Protein AF-A0AAP0HVA3-F1 (afdb_monomer_lite)

Radius of gyration: 12.69 Å; chains: 1; bounding box: 33×27×32 Å

Structure (mmCIF, N/CA/C/O backbone):
data_AF-A0AAP0HVA3-F1
#
_entry.id   AF-A0AAP0HVA3-F1
#
loop_
_atom_site.group_PDB
_atom_site.id
_atom_site.type_symbol
_atom_site.label_atom_id
_atom_site.label_alt_id
_atom_site.label_comp_id
_atom_site.label_asym_id
_atom_site.label_entity_id
_atom_site.label_seq_id
_atom_site.pdbx_PDB_ins_code
_atom_site.Cartn_x
_atom_site.Cartn_y
_atom_site.Cartn_z
_atom_site.occupancy
_atom_site.B_iso_or_equiv
_atom_site.auth_seq_id
_atom_site.auth_comp_id
_atom_site.auth_asym_id
_atom_site.auth_atom_id
_atom_site.pdbx_PDB_model_num
ATOM 1 N N . MET A 1 1 ? 20.624 -17.838 -6.120 1.00 39.31 1 MET A N 1
ATOM 2 C CA . MET A 1 1 ? 19.409 -17.486 -5.355 1.00 39.31 1 MET A CA 1
ATOM 3 C C . MET A 1 1 ? 19.206 -15.983 -5.512 1.00 39.31 1 MET A C 1
ATOM 5 O O . MET A 1 1 ? 20.040 -15.231 -5.029 1.00 39.31 1 MET A O 1
ATOM 9 N N . LYS A 1 2 ? 18.254 -15.527 -6.343 1.00 44.16 2 LYS A N 1
ATOM 10 C CA . LYS A 1 2 ? 18.079 -14.082 -6.583 1.00 44.16 2 LYS A CA 1
ATOM 11 C C . LYS A 1 2 ? 17.504 -13.469 -5.302 1.00 44.16 2 LYS A C 1
ATOM 13 O O . LYS A 1 2 ? 16.437 -13.930 -4.903 1.00 44.16 2 LYS A O 1
ATOM 18 N N . PRO A 1 3 ? 18.187 -12.509 -4.653 1.00 55.03 3 PRO A N 1
ATOM 19 C CA . PRO A 1 3 ? 17.673 -11.908 -3.435 1.00 55.03 3 PRO A CA 1
ATOM 20 C C . PRO A 1 3 ? 16.330 -11.260 -3.754 1.00 55.03 3 PRO A C 1
ATOM 22 O O . PRO A 1 3 ? 16.178 -10.575 -4.774 1.00 55.03 3 PRO A O 1
ATOM 25 N N . GLU A 1 4 ? 15.346 -11.536 -2.907 1.00 52.09 4 GLU A N 1
ATOM 26 C CA . GLU A 1 4 ? 14.076 -10.830 -2.908 1.00 52.09 4 GLU A CA 1
ATOM 27 C C . GLU A 1 4 ? 14.365 -9.327 -2.933 1.00 52.09 4 GLU A C 1
ATOM 29 O O . GLU A 1 4 ? 15.303 -8.832 -2.305 1.00 52.09 4 GLU A O 1
ATOM 34 N N . CYS A 1 5 ? 13.637 -8.597 -3.770 1.00 63.16 5 CYS A N 1
ATOM 35 C CA . CYS A 1 5 ? 13.965 -7.212 -4.054 1.00 63.16 5 CYS A CA 1
ATOM 36 C C . CYS A 1 5 ? 13.689 -6.377 -2.790 1.00 63.16 5 CYS A C 1
ATOM 38 O O . CYS A 1 5 ? 12.533 -6.083 -2.495 1.00 63.16 5 CYS A O 1
ATOM 40 N N . ASN A 1 6 ? 14.744 -6.019 -2.041 1.00 69.06 6 ASN A N 1
ATOM 41 C CA . ASN A 1 6 ? 14.656 -5.319 -0.747 1.00 69.06 6 ASN A CA 1
ATOM 42 C C . ASN A 1 6 ? 13.705 -4.111 -0.782 1.00 69.06 6 ASN A C 1
ATOM 44 O O . ASN A 1 6 ? 12.974 -3.869 0.171 1.00 69.06 6 ASN A O 1
ATOM 48 N N . SER A 1 7 ? 13.647 -3.404 -1.913 1.00 72.00 7 SER A N 1
ATOM 49 C CA . SER A 1 7 ? 12.764 -2.254 -2.123 1.00 72.00 7 SER A CA 1
ATOM 50 C C . SER A 1 7 ? 11.274 -2.567 -1.946 1.00 72.00 7 SER A C 1
ATOM 52 O O . SER A 1 7 ? 10.547 -1.728 -1.424 1.00 72.00 7 SER A O 1
ATOM 54 N N . PHE A 1 8 ? 10.813 -3.753 -2.359 1.00 78.06 8 PHE A N 1
ATOM 55 C CA . PHE A 1 8 ? 9.413 -4.158 -2.190 1.00 78.06 8 PHE A CA 1
ATOM 56 C C . PHE A 1 8 ? 9.117 -4.476 -0.728 1.00 78.06 8 PHE A C 1
ATOM 58 O O . PHE A 1 8 ? 8.124 -3.996 -0.191 1.00 78.06 8 PHE A O 1
ATOM 65 N N . LYS A 1 9 ? 10.010 -5.227 -0.070 1.00 79.88 9 LYS A N 1
ATOM 66 C CA . LYS A 1 9 ? 9.858 -5.598 1.340 1.00 79.88 9 LYS A CA 1
ATOM 67 C C . LYS A 1 9 ? 9.799 -4.363 2.236 1.00 79.88 9 LYS A C 1
ATOM 69 O O . LYS A 1 9 ? 8.880 -4.250 3.034 1.00 79.88 9 LYS A O 1
ATOM 74 N N . THR A 1 10 ? 10.717 -3.410 2.055 1.00 85.50 10 THR A N 1
ATOM 75 C CA . THR A 1 10 ? 10.720 -2.159 2.830 1.00 85.50 10 THR A CA 1
ATOM 76 C C . THR A 1 10 ? 9.420 -1.380 2.649 1.00 85.50 10 THR A C 1
ATOM 78 O O . THR A 1 10 ? 8.809 -0.992 3.639 1.00 85.50 10 THR A O 1
ATOM 81 N N . ARG A 1 11 ? 8.953 -1.206 1.405 1.00 84.88 11 ARG A N 1
ATOM 82 C CA . ARG A 1 11 ? 7.697 -0.492 1.127 1.00 84.88 11 ARG A CA 1
ATOM 83 C C . ARG A 1 11 ? 6.489 -1.192 1.740 1.00 84.88 11 ARG A C 1
ATOM 85 O O . ARG A 1 11 ? 5.669 -0.534 2.365 1.00 84.88 11 ARG A O 1
ATOM 92 N N . ALA A 1 12 ? 6.414 -2.514 1.616 1.00 85.62 12 ALA A N 1
ATOM 93 C CA . ALA A 1 12 ? 5.352 -3.313 2.215 1.00 85.62 12 ALA A CA 1
ATOM 94 C C . ALA A 1 12 ? 5.326 -3.176 3.749 1.00 85.62 12 ALA A C 1
ATOM 96 O O . ALA A 1 12 ? 4.265 -2.966 4.329 1.00 85.62 12 ALA A O 1
ATOM 97 N N . THR A 1 13 ? 6.491 -3.210 4.408 1.00 87.31 13 THR A N 1
ATOM 98 C CA . THR A 1 13 ? 6.596 -2.975 5.858 1.00 87.31 13 THR A CA 1
ATOM 99 C C . THR A 1 13 ? 6.159 -1.562 6.251 1.00 87.31 13 THR A C 1
ATOM 101 O O . THR A 1 13 ? 5.490 -1.408 7.266 1.00 87.31 13 THR A O 1
ATOM 104 N N . GLN A 1 14 ? 6.494 -0.538 5.459 1.00 88.56 14 GLN A N 1
ATOM 105 C CA . GLN A 1 14 ? 6.062 0.839 5.731 1.00 88.56 14 GLN A CA 1
ATOM 106 C C . GLN A 1 14 ? 4.543 1.004 5.619 1.00 88.56 14 GLN A C 1
ATOM 108 O O . GLN A 1 14 ? 3.940 1.598 6.506 1.00 88.56 14 GLN A O 1
ATOM 113 N N . VAL A 1 15 ? 3.929 0.453 4.565 1.00 88.38 15 VAL A N 1
ATOM 114 C CA . VAL A 1 15 ? 2.465 0.454 4.402 1.00 88.38 15 VAL A CA 1
ATOM 115 C C . VAL A 1 15 ? 1.807 -0.237 5.590 1.00 88.38 15 VAL A C 1
ATOM 117 O O . VAL A 1 15 ? 0.902 0.324 6.198 1.00 88.38 15 VAL A O 1
ATOM 120 N N . LYS A 1 16 ? 2.300 -1.427 5.953 1.00 89.19 16 LYS A N 1
ATOM 121 C CA . LYS A 1 16 ? 1.811 -2.183 7.105 1.00 89.19 16 LYS A CA 1
ATOM 122 C C . LYS A 1 16 ? 1.848 -1.342 8.387 1.00 89.19 16 LYS A C 1
ATOM 124 O O . LYS A 1 16 ? 0.812 -1.167 9.015 1.00 89.19 16 LYS A O 1
ATOM 129 N N . ALA A 1 17 ? 3.004 -0.766 8.717 1.00 89.19 17 ALA A N 1
ATOM 130 C CA . ALA A 1 17 ? 3.158 0.041 9.924 1.00 89.19 17 ALA A CA 1
ATOM 131 C C . ALA A 1 17 ? 2.244 1.281 9.927 1.00 89.19 17 ALA A C 1
ATOM 133 O O . ALA A 1 17 ? 1.703 1.640 10.969 1.00 89.19 17 ALA A O 1
ATOM 134 N N . GLY A 1 18 ? 2.050 1.924 8.771 1.00 88.38 18 GLY A N 1
ATOM 135 C CA . GLY A 1 18 ? 1.146 3.067 8.641 1.00 88.38 18 GLY A CA 1
ATOM 136 C C . GLY A 1 18 ? -0.324 2.694 8.850 1.00 88.38 18 GLY A C 1
ATOM 137 O O . GLY A 1 18 ? -1.045 3.415 9.538 1.00 88.38 18 GLY A O 1
ATOM 138 N N . LEU A 1 19 ? -0.760 1.555 8.306 1.00 87.19 19 LEU A N 1
ATOM 139 C CA . LEU A 1 19 ? -2.121 1.046 8.496 1.00 87.19 19 LEU A CA 1
ATOM 140 C C . LEU A 1 19 ? -2.376 0.644 9.952 1.00 87.19 19 LEU A C 1
ATOM 142 O O . LEU A 1 19 ? -3.371 1.073 10.529 1.00 87.19 19 LEU A O 1
ATOM 146 N N . GLU A 1 20 ? -1.453 -0.106 10.561 1.00 87.31 20 GLU A N 1
ATOM 147 C CA . GLU A 1 20 ? -1.539 -0.516 11.971 1.00 87.31 20 GLU A CA 1
ATOM 148 C C . GLU A 1 20 ? -1.563 0.697 12.920 1.00 87.31 20 GLU A C 1
ATOM 150 O O . GLU A 1 20 ? -2.257 0.677 13.936 1.00 87.31 20 GLU A O 1
ATOM 155 N N . ALA A 1 21 ? -0.841 1.774 12.587 1.00 86.69 21 ALA A N 1
ATOM 156 C CA . ALA A 1 21 ? -0.848 3.013 13.365 1.00 86.69 21 ALA A CA 1
ATOM 157 C C . ALA A 1 21 ? -2.132 3.841 13.175 1.00 86.69 21 ALA A C 1
ATOM 159 O O . ALA A 1 21 ? -2.591 4.486 14.117 1.00 86.69 21 ALA A O 1
ATOM 160 N N . GLY A 1 22 ? -2.695 3.853 11.964 1.00 82.62 22 GLY A N 1
ATOM 161 C CA . GLY A 1 22 ? -3.879 4.645 11.629 1.00 82.62 22 GLY A CA 1
ATOM 162 C C . GLY A 1 22 ? -5.209 4.000 12.018 1.00 82.62 22 GLY A C 1
ATOM 163 O O . GLY A 1 22 ? -6.190 4.713 12.223 1.00 82.62 22 GLY A O 1
ATOM 164 N N . PHE A 1 23 ? -5.251 2.672 12.144 1.00 79.94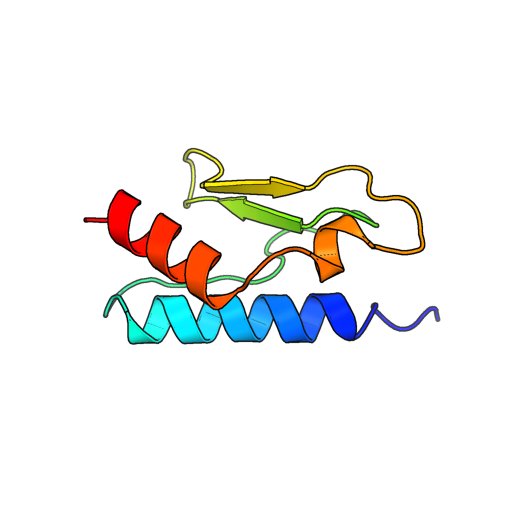 23 PHE A N 1
ATOM 165 C CA . PHE A 1 23 ? -6.453 1.932 12.512 1.00 79.94 23 PHE A CA 1
ATOM 166 C C . PHE A 1 23 ? -6.101 0.797 13.476 1.00 79.94 23 PHE A C 1
ATOM 168 O O . PHE A 1 23 ? -5.526 -0.228 13.101 1.00 79.94 23 PHE A O 1
ATOM 175 N N . SER A 1 24 ? -6.484 0.967 14.742 1.00 77.62 24 SER A N 1
ATOM 176 C CA . SER A 1 24 ? -6.342 -0.088 15.747 1.00 77.62 24 SER A CA 1
ATOM 177 C C . SER A 1 24 ? -7.303 -1.234 15.437 1.00 77.62 24 SER A C 1
ATOM 179 O O . SER A 1 24 ? -8.505 -1.108 15.654 1.00 77.62 24 SER A O 1
ATOM 181 N N . GLY A 1 25 ? -6.761 -2.342 14.927 1.00 79.69 25 GLY A N 1
ATOM 182 C CA . GLY A 1 25 ? -7.515 -3.563 14.628 1.00 79.69 25 GLY A CA 1
ATOM 183 C C . GLY A 1 25 ? -7.354 -4.110 13.207 1.00 79.69 25 GLY A C 1
ATOM 184 O O . GLY A 1 25 ? -7.938 -5.150 12.921 1.00 79.69 25 GLY A O 1
ATOM 185 N N . ILE A 1 26 ? -6.578 -3.464 12.324 1.00 82.88 26 ILE A N 1
ATOM 186 C CA . ILE A 1 26 ? -6.247 -4.048 11.010 1.00 82.88 26 ILE A CA 1
ATOM 187 C C . ILE A 1 26 ? -5.100 -5.043 11.168 1.00 82.88 26 ILE A C 1
ATOM 189 O O . ILE A 1 26 ? -4.022 -4.685 11.640 1.00 82.88 26 ILE A O 1
ATOM 193 N N . GLU A 1 27 ? -5.300 -6.266 10.683 1.00 82.50 27 GLU A N 1
ATOM 194 C CA . GLU A 1 27 ? -4.219 -7.226 10.481 1.00 82.50 27 GLU A CA 1
ATOM 195 C C . GLU A 1 27 ? -3.716 -7.145 9.034 1.00 82.50 27 GLU A C 1
ATOM 197 O O . GLU A 1 27 ? -4.408 -7.513 8.088 1.00 82.50 27 GLU A O 1
ATOM 202 N N . VAL A 1 28 ? -2.490 -6.649 8.846 1.00 84.00 28 VAL A N 1
ATOM 203 C CA . VAL A 1 28 ? -1.858 -6.603 7.520 1.00 84.00 28 VAL A CA 1
ATOM 204 C C . VAL A 1 28 ? -0.940 -7.811 7.346 1.00 84.00 28 VAL A C 1
ATOM 206 O O . VAL A 1 28 ? 0.117 -7.915 7.988 1.00 84.00 28 VAL A O 1
ATOM 209 N N . VAL A 1 29 ? -1.317 -8.701 6.426 1.00 84.44 29 VAL A N 1
ATOM 210 C CA . VAL A 1 29 ? -0.533 -9.881 6.042 1.00 84.44 29 VAL A CA 1
ATOM 211 C C . VAL A 1 29 ? 0.244 -9.593 4.759 1.00 84.44 29 VAL A C 1
ATOM 213 O O . VAL A 1 29 ? -0.324 -9.275 3.717 1.00 84.44 29 VAL A O 1
ATOM 216 N N . LEU A 1 30 ? 1.572 -9.710 4.821 1.00 83.75 30 LEU A N 1
ATOM 217 C CA . LEU A 1 30 ? 2.441 -9.505 3.663 1.00 83.75 30 LEU A CA 1
ATOM 218 C C . LEU A 1 30 ? 2.656 -10.825 2.923 1.00 83.75 30 LEU A C 1
ATOM 220 O O . LEU A 1 30 ? 3.182 -11.769 3.506 1.00 83.75 30 LEU A O 1
ATOM 224 N N . ASN A 1 31 ? 2.323 -10.858 1.630 1.00 78.19 31 ASN A N 1
ATOM 225 C CA . ASN A 1 31 ? 2.460 -12.033 0.760 1.00 78.19 31 ASN A CA 1
ATOM 226 C C . ASN A 1 31 ? 1.849 -13.318 1.366 1.00 78.19 31 ASN A C 1
ATOM 228 O O . ASN A 1 31 ? 2.577 -14.296 1.551 1.00 78.19 31 ASN A O 1
ATOM 232 N N . PRO A 1 32 ? 0.532 -13.348 1.664 1.00 76.12 32 PRO A N 1
ATOM 233 C CA . PRO A 1 32 ? -0.131 -14.582 2.101 1.00 76.12 32 PRO A CA 1
ATOM 234 C C . PRO A 1 32 ? -0.008 -15.696 1.048 1.00 76.12 32 PRO A C 1
ATOM 236 O O . PRO A 1 32 ? 0.093 -16.875 1.379 1.00 76.12 32 PRO A O 1
ATOM 239 N N . GLU A 1 33 ? 0.039 -15.312 -0.229 1.00 75.00 33 GLU A N 1
ATOM 240 C CA . GLU A 1 33 ? 0.241 -16.200 -1.369 1.00 7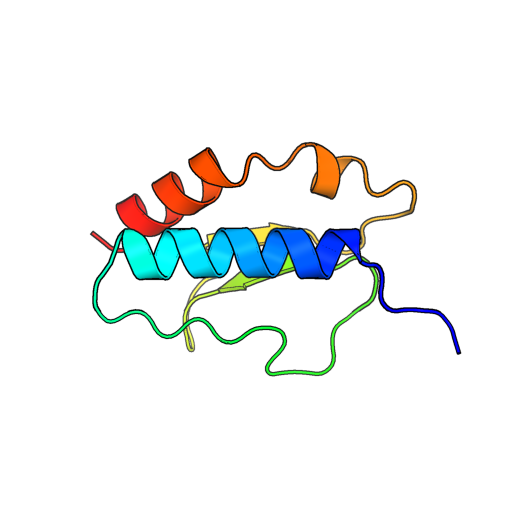5.00 33 GLU A CA 1
ATOM 241 C C . GLU A 1 33 ? 1.610 -15.971 -2.022 1.00 75.00 33 GLU A C 1
ATOM 243 O O . GLU A 1 33 ? 2.257 -14.935 -1.840 1.00 75.00 33 GLU A O 1
ATOM 248 N N . LYS A 1 34 ? 2.057 -16.948 -2.823 1.00 75.81 34 LYS A N 1
ATOM 249 C CA . LYS A 1 34 ? 3.370 -16.913 -3.476 1.00 75.81 34 LYS A CA 1
ATOM 250 C C . LYS A 1 34 ? 3.486 -15.660 -4.369 1.00 75.81 34 LYS A C 1
ATOM 252 O O . LYS A 1 34 ? 2.755 -15.554 -5.356 1.00 75.81 34 LYS A O 1
ATOM 257 N N . PRO A 1 35 ? 4.407 -14.726 -4.068 1.00 74.88 35 PRO A N 1
ATOM 258 C CA . PRO A 1 35 ? 4.416 -13.414 -4.701 1.00 74.88 35 PRO A CA 1
ATOM 259 C C . PRO A 1 35 ? 4.793 -13.504 -6.180 1.00 74.88 35 PRO A C 1
ATOM 261 O O . PRO A 1 35 ? 5.757 -14.178 -6.561 1.00 74.88 35 PRO A O 1
ATOM 264 N N . ARG A 1 36 ? 4.053 -12.780 -7.026 1.00 76.06 36 ARG A N 1
ATOM 265 C CA . ARG A 1 36 ? 4.382 -12.626 -8.447 1.00 76.06 36 ARG A CA 1
ATOM 266 C C . ARG A 1 36 ? 5.412 -11.513 -8.637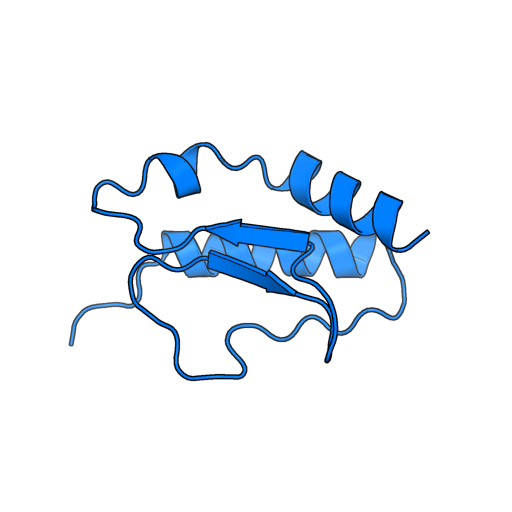 1.00 76.06 36 ARG A C 1
ATOM 268 O O . ARG A 1 36 ? 5.340 -10.452 -8.021 1.00 76.06 36 ARG A O 1
ATOM 275 N N . LEU A 1 37 ? 6.397 -11.763 -9.497 1.00 74.19 37 LEU A N 1
ATOM 276 C CA . LEU A 1 37 ? 7.444 -10.790 -9.815 1.00 74.19 37 LEU A CA 1
ATOM 277 C C . LEU A 1 37 ? 6.831 -9.532 -10.443 1.00 74.19 37 LEU A C 1
ATOM 279 O O . LEU A 1 37 ? 6.067 -9.630 -11.396 1.00 74.19 37 LEU A O 1
ATOM 283 N N . GLY A 1 38 ? 7.194 -8.358 -9.919 1.00 76.44 38 GLY A N 1
ATOM 284 C CA . GLY A 1 38 ? 6.710 -7.075 -10.440 1.00 76.44 38 GLY A CA 1
ATOM 285 C C . GLY A 1 38 ? 5.257 -6.753 -10.083 1.00 76.44 38 GLY A C 1
ATOM 286 O O . GLY A 1 38 ? 4.680 -5.872 -10.708 1.00 76.44 38 GLY A O 1
ATOM 287 N N . CYS A 1 39 ? 4.673 -7.444 -9.101 1.00 83.88 39 CYS A N 1
ATOM 288 C CA . CYS A 1 39 ? 3.335 -7.151 -8.598 1.00 83.88 39 CYS A CA 1
ATOM 289 C C . CYS A 1 39 ? 3.418 -6.535 -7.194 1.00 83.88 39 CYS A C 1
ATOM 291 O O . CYS A 1 39 ? 4.201 -6.986 -6.357 1.00 83.88 39 CYS A O 1
ATOM 293 N N . PHE A 1 40 ? 2.627 -5.498 -6.950 1.00 85.69 40 PHE A N 1
ATOM 294 C CA . PHE A 1 40 ? 2.429 -4.876 -5.650 1.00 85.69 40 PHE A CA 1
ATOM 295 C C . PHE A 1 40 ? 0.958 -4.496 -5.539 1.00 85.69 40 PHE A C 1
ATOM 297 O O . PHE A 1 40 ? 0.505 -3.577 -6.213 1.00 85.69 40 PHE A O 1
ATOM 304 N N . GLU A 1 41 ? 0.213 -5.229 -4.725 1.00 87.19 41 GLU A N 1
ATOM 305 C CA . GLU A 1 41 ? -1.218 -5.021 -4.542 1.00 87.19 41 GLU A CA 1
ATOM 306 C C . GLU A 1 41 ? -1.547 -5.015 -3.050 1.00 87.19 41 GLU A C 1
ATOM 308 O O . GLU A 1 41 ? -0.950 -5.762 -2.274 1.00 87.19 41 GLU A O 1
ATOM 313 N N . ILE A 1 42 ? -2.474 -4.147 -2.661 1.00 87.44 42 ILE A N 1
ATOM 314 C CA . ILE A 1 42 ? -3.057 -4.068 -1.329 1.00 87.44 42 ILE A CA 1
ATOM 315 C C . ILE A 1 42 ? -4.547 -4.306 -1.506 1.00 87.44 42 ILE A C 1
ATOM 317 O O . ILE A 1 42 ? -5.227 -3.524 -2.170 1.00 87.44 42 ILE A O 1
ATOM 321 N N . ARG A 1 43 ? -5.035 -5.385 -0.905 1.00 86.50 43 ARG A N 1
ATOM 322 C CA . ARG A 1 43 ? -6.435 -5.796 -0.942 1.00 86.50 43 ARG A CA 1
ATOM 323 C C . ARG A 1 43 ? -6.946 -6.051 0.464 1.00 86.50 43 ARG A C 1
ATOM 325 O O . ARG A 1 43 ? -6.166 -6.414 1.345 1.00 86.50 43 ARG A O 1
ATOM 332 N N . GLU A 1 44 ? -8.239 -5.848 0.640 1.00 86.25 44 GLU A N 1
ATOM 333 C CA . GLU A 1 44 ? -8.978 -6.305 1.812 1.00 86.25 44 GLU A CA 1
ATOM 334 C C . GLU A 1 44 ? -9.115 -7.838 1.800 1.00 86.25 44 GLU A C 1
ATOM 336 O O . GLU A 1 44 ? -9.016 -8.481 0.749 1.00 86.25 44 GLU A O 1
ATOM 341 N N . ASP A 1 45 ? -9.317 -8.438 2.976 1.00 79.56 45 ASP A N 1
ATOM 342 C CA . ASP A 1 45 ? -9.609 -9.866 3.084 1.00 79.56 45 ASP A CA 1
ATOM 343 C C . ASP A 1 45 ? -10.928 -10.194 2.363 1.00 79.56 45 ASP A C 1
ATOM 345 O O . ASP A 1 45 ? -12.003 -9.760 2.768 1.00 79.56 45 ASP A O 1
ATOM 349 N N . GLY A 1 46 ? -10.834 -10.916 1.242 1.00 70.19 46 GLY A N 1
ATOM 350 C CA . GLY A 1 46 ? -11.991 -11.337 0.444 1.00 70.19 46 GLY A CA 1
ATOM 351 C C . GLY A 1 46 ? -12.692 -10.237 -0.367 1.00 70.19 46 GLY A C 1
ATOM 352 O O . GLY A 1 46 ? -13.717 -10.531 -0.982 1.00 70.19 46 GLY A O 1
ATOM 353 N N . GLY A 1 47 ? -12.156 -9.013 -0.391 1.00 76.69 47 GLY A N 1
ATOM 354 C CA . GLY A 1 47 ? -12.791 -7.851 -1.019 1.00 76.69 47 GLY A CA 1
ATOM 355 C C . GLY A 1 47 ? -11.995 -7.227 -2.163 1.00 76.69 47 GLY A C 1
ATOM 356 O O . GLY A 1 47 ? -11.232 -7.892 -2.873 1.00 76.69 47 GLY A O 1
ATOM 357 N N . ASP A 1 48 ? -12.202 -5.924 -2.349 1.00 82.88 48 ASP A N 1
ATOM 358 C CA . ASP A 1 48 ? -11.598 -5.149 -3.427 1.00 82.88 48 ASP A CA 1
ATOM 359 C C . ASP A 1 48 ? -10.129 -4.799 -3.146 1.00 82.88 48 ASP A C 1
ATOM 361 O O . ASP A 1 48 ? -9.677 -4.616 -2.008 1.00 82.88 48 ASP A O 1
ATOM 365 N N . ALA A 1 49 ? -9.358 -4.666 -4.225 1.00 85.56 49 ALA A N 1
ATOM 366 C CA . ALA A 1 49 ? -8.015 -4.124 -4.136 1.00 85.56 49 ALA A CA 1
ATOM 367 C C . ALA A 1 49 ? -8.083 -2.600 -3.955 1.00 85.56 49 ALA A C 1
ATOM 369 O O . ALA A 1 49 ? -8.568 -1.871 -4.822 1.00 85.56 49 ALA A O 1
ATOM 370 N N . PHE A 1 50 ? -7.551 -2.099 -2.841 1.00 86.06 50 PHE A N 1
ATOM 371 C CA . PHE A 1 50 ? -7.379 -0.662 -2.629 1.00 86.06 50 PHE A CA 1
ATOM 372 C C . PHE A 1 50 ? -6.351 -0.079 -3.594 1.00 86.06 50 PHE A C 1
ATOM 374 O O . PHE A 1 50 ? -6.495 1.055 -4.051 1.00 86.06 50 PHE A O 1
ATOM 381 N N . PHE A 1 51 ? -5.309 -0.858 -3.886 1.00 87.00 51 PHE A N 1
ATOM 382 C CA . PHE A 1 51 ? -4.199 -0.447 -4.726 1.00 87.00 51 PHE A CA 1
ATOM 383 C C . PHE A 1 51 ? -3.624 -1.634 -5.468 1.00 87.00 51 PHE A C 1
ATOM 385 O O . PHE A 1 51 ? -3.240 -2.609 -4.836 1.00 87.00 51 PHE A O 1
ATOM 392 N N . THR A 1 52 ? -3.470 -1.518 -6.781 1.00 87.25 52 THR A N 1
ATOM 393 C CA . THR A 1 52 ? -2.968 -2.600 -7.625 1.00 87.25 52 THR A CA 1
ATOM 394 C C . THR A 1 52 ? -1.911 -2.063 -8.577 1.00 87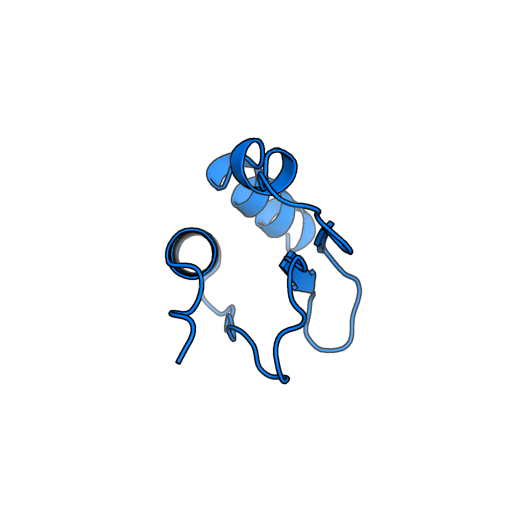.25 52 THR A C 1
ATOM 396 O O . THR A 1 52 ? -2.175 -1.185 -9.394 1.00 87.25 52 THR A O 1
ATOM 399 N N . LEU A 1 53 ? -0.714 -2.636 -8.518 1.00 86.06 53 LEU A N 1
ATOM 400 C CA . LEU A 1 53 ? 0.320 -2.503 -9.536 1.00 86.06 53 LEU A CA 1
ATOM 401 C C . LEU A 1 53 ? 0.718 -3.896 -10.004 1.00 86.06 53 LEU A C 1
ATOM 403 O O . LEU A 1 53 ? 1.295 -4.675 -9.247 1.00 86.06 53 LEU A O 1
ATOM 407 N N . LEU A 1 54 ? 0.433 -4.208 -11.263 1.00 85.56 54 LEU A N 1
ATOM 408 C CA . LEU A 1 54 ? 0.721 -5.503 -11.875 1.00 85.56 54 LEU A CA 1
ATOM 409 C C . LEU A 1 54 ? 1.735 -5.338 -13.010 1.00 85.56 54 LEU A C 1
ATOM 411 O O . LEU A 1 54 ? 1.853 -4.266 -13.597 1.00 85.56 54 LEU A O 1
ATOM 415 N N . ASP A 1 55 ? 2.455 -6.419 -13.314 1.00 77.88 55 ASP A N 1
ATOM 416 C CA . ASP A 1 55 ? 3.364 -6.542 -14.467 1.00 77.88 55 ASP A CA 1
ATOM 417 C C . ASP A 1 55 ? 4.408 -5.413 -14.610 1.00 77.88 55 ASP A C 1
ATOM 419 O O . ASP A 1 55 ? 4.779 -4.991 -15.706 1.00 77.88 55 ASP A O 1
ATOM 423 N N . MET A 1 56 ? 4.936 -4.908 -13.490 1.00 79.25 56 MET A N 1
ATOM 424 C CA . MET A 1 56 ? 5.949 -3.856 -13.541 1.00 79.25 56 MET A CA 1
ATOM 425 C C . MET A 1 56 ? 7.268 -4.389 -14.109 1.00 79.25 56 MET A C 1
ATOM 427 O O . MET A 1 56 ? 7.959 -5.215 -13.496 1.00 79.25 56 MET A O 1
ATOM 431 N N . LYS A 1 57 ? 7.680 -3.840 -15.254 1.00 78.94 57 LYS A N 1
ATOM 432 C CA . LYS A 1 57 ? 9.014 -4.077 -15.813 1.00 78.94 57 LYS A CA 1
ATOM 433 C C . LYS A 1 57 ? 10.063 -3.252 -15.075 1.00 78.94 57 LYS A C 1
ATOM 435 O O . LYS A 1 57 ? 9.835 -2.121 -14.653 1.00 78.94 57 LYS A O 1
ATOM 440 N N . ARG A 1 58 ? 11.259 -3.825 -14.926 1.00 73.81 58 ARG A N 1
ATOM 441 C CA . ARG A 1 58 ? 12.408 -3.083 -14.394 1.00 73.81 58 ARG A CA 1
ATOM 442 C C . ARG A 1 58 ? 12.819 -1.969 -15.368 1.00 73.81 58 ARG A C 1
ATOM 444 O O . ARG A 1 58 ? 12.806 -2.212 -16.573 1.00 73.81 58 ARG A O 1
ATOM 451 N N . PRO A 1 59 ? 13.299 -0.818 -14.867 1.00 70.44 59 PRO A N 1
ATOM 452 C CA . PRO A 1 59 ? 13.390 -0.428 -13.457 1.00 70.44 59 PRO A CA 1
ATOM 453 C C . PRO A 1 59 ? 12.004 -0.083 -12.895 1.00 70.44 59 PRO A C 1
ATOM 455 O O . PRO A 1 59 ? 11.241 0.591 -13.571 1.00 70.44 59 PRO A O 1
ATOM 458 N N . PHE A 1 60 ? 11.693 -0.539 -11.675 1.00 76.31 60 PHE A N 1
ATOM 459 C CA . PHE A 1 60 ? 10.382 -0.400 -11.016 1.00 76.31 60 PHE A CA 1
ATOM 460 C C . PHE A 1 60 ? 10.050 1.071 -10.675 1.00 76.31 60 PHE A C 1
ATOM 462 O O . PHE A 1 60 ? 10.077 1.479 -9.512 1.00 76.31 60 PHE A O 1
ATOM 469 N N . LYS A 1 61 ? 9.823 1.893 -11.704 1.00 80.25 61 LYS A N 1
ATOM 470 C CA . LYS A 1 61 ? 9.575 3.335 -11.600 1.00 80.25 61 LYS A CA 1
ATOM 471 C C . LYS A 1 61 ? 8.241 3.607 -10.930 1.00 80.25 61 LYS A C 1
ATOM 473 O O . LYS A 1 61 ? 8.208 4.436 -10.030 1.00 80.25 61 LYS A O 1
ATOM 478 N N . ASP A 1 62 ? 7.208 2.861 -11.308 1.00 81.56 62 ASP A N 1
ATOM 479 C CA . ASP A 1 62 ? 5.862 2.984 -10.749 1.00 81.56 62 ASP A CA 1
ATOM 480 C C . ASP A 1 62 ? 5.882 2.700 -9.258 1.00 81.56 62 ASP A C 1
ATOM 482 O O . ASP A 1 62 ? 5.492 3.560 -8.477 1.00 81.56 62 ASP A O 1
ATOM 486 N N . LEU A 1 63 ? 6.498 1.578 -8.854 1.00 81.50 63 LEU A N 1
ATOM 487 C CA . LEU A 1 63 ? 6.732 1.297 -7.443 1.00 81.50 63 LEU A CA 1
ATOM 488 C C . LEU A 1 63 ? 7.438 2.477 -6.780 1.00 81.50 63 LEU A C 1
ATOM 490 O O . LEU A 1 63 ? 7.008 2.874 -5.714 1.00 81.50 63 LEU A O 1
ATOM 494 N N . LYS A 1 64 ? 8.490 3.055 -7.383 1.00 80.12 64 LYS A N 1
ATOM 495 C CA . LYS A 1 64 ? 9.222 4.172 -6.770 1.00 80.12 64 LYS A CA 1
ATOM 496 C C . LYS A 1 64 ? 8.362 5.429 -6.592 1.00 80.12 64 LYS A C 1
ATOM 498 O O . LYS A 1 64 ? 8.533 6.113 -5.583 1.00 80.12 64 LYS A O 1
ATOM 503 N N . ALA A 1 65 ? 7.482 5.695 -7.553 1.00 85.31 65 ALA A N 1
ATOM 504 C CA . ALA A 1 65 ? 6.575 6.833 -7.585 1.00 85.31 65 ALA A CA 1
ATOM 505 C C . ALA A 1 65 ? 5.424 6.718 -6.577 1.00 85.31 65 ALA A C 1
ATOM 507 O O . ALA A 1 65 ? 4.867 7.743 -6.198 1.00 85.31 65 ALA A O 1
ATOM 508 N N . VAL A 1 66 ? 5.099 5.508 -6.101 1.00 85.31 66 VAL A N 1
ATOM 509 C CA . VAL A 1 66 ? 4.092 5.328 -5.047 1.00 85.31 66 VAL A CA 1
ATOM 510 C C . VAL A 1 66 ? 4.521 6.064 -3.783 1.00 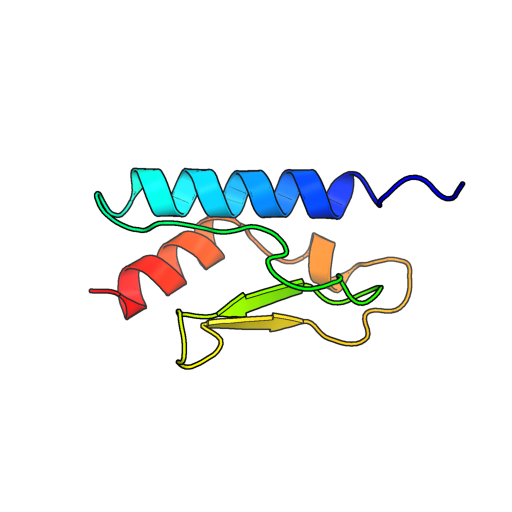85.31 66 VAL A C 1
ATOM 512 O O . VAL A 1 66 ? 5.569 5.749 -3.197 1.00 85.31 66 VAL A O 1
ATOM 515 N N . ASN A 1 67 ? 3.681 7.004 -3.355 1.00 88.38 67 ASN A N 1
ATOM 516 C CA . ASN A 1 67 ? 3.807 7.684 -2.080 1.00 88.38 67 ASN A CA 1
ATOM 517 C C . ASN A 1 67 ? 3.121 6.849 -0.992 1.00 88.38 67 ASN A C 1
ATOM 519 O O . ASN A 1 67 ? 1.906 6.680 -1.000 1.00 88.38 67 ASN A O 1
ATOM 523 N N . ILE A 1 68 ? 3.915 6.291 -0.077 1.00 85.94 68 ILE A N 1
ATOM 524 C CA . ILE A 1 68 ? 3.420 5.358 0.943 1.00 85.94 68 ILE A CA 1
ATOM 525 C C . ILE A 1 68 ? 2.489 6.055 1.939 1.00 85.94 68 ILE A C 1
ATOM 527 O O . ILE A 1 68 ? 1.501 5.462 2.356 1.00 85.94 68 ILE A O 1
ATOM 531 N N . ASP A 1 69 ? 2.782 7.306 2.287 1.00 87.56 69 ASP A N 1
ATOM 532 C CA . ASP A 1 69 ? 1.980 8.085 3.234 1.00 87.56 69 ASP A CA 1
ATOM 533 C C . ASP A 1 69 ? 0.584 8.387 2.670 1.00 87.56 69 ASP A C 1
ATOM 535 O O . ASP A 1 69 ? -0.433 8.113 3.306 1.00 87.56 69 ASP A O 1
ATOM 539 N N . GLU A 1 70 ? 0.537 8.843 1.415 1.00 90.19 70 GLU A N 1
ATOM 540 C CA . GLU A 1 70 ? -0.716 9.096 0.701 1.00 90.19 70 GLU A CA 1
ATOM 541 C C . GLU A 1 70 ? -1.520 7.809 0.511 1.00 90.19 70 GLU A C 1
ATOM 543 O O . GLU A 1 70 ? -2.722 7.799 0.757 1.00 90.19 70 GLU A O 1
ATOM 548 N N . LEU A 1 71 ? -0.849 6.712 0.146 1.00 88.88 71 LEU A N 1
ATOM 549 C CA . LEU A 1 71 ? -1.474 5.406 -0.029 1.00 88.88 71 LEU A CA 1
ATOM 550 C C . LEU A 1 71 ? -2.126 4.905 1.263 1.00 88.88 71 LEU A C 1
ATOM 552 O O . LEU A 1 71 ? -3.279 4.483 1.250 1.00 88.88 71 LEU A O 1
ATOM 556 N N . VAL A 1 72 ? -1.405 4.970 2.385 1.00 89.62 72 VAL A N 1
ATOM 557 C CA . VAL A 1 72 ? -1.946 4.614 3.702 1.00 89.62 72 VAL A CA 1
ATOM 558 C C . VAL A 1 72 ? -3.121 5.528 4.049 1.00 89.62 72 VAL A C 1
ATOM 560 O O . VAL A 1 72 ? -4.158 5.037 4.483 1.00 89.62 72 VAL A O 1
ATOM 563 N N . SER A 1 73 ? -3.000 6.838 3.817 1.00 90.19 73 SER A N 1
ATOM 564 C CA . SER A 1 73 ? -4.086 7.791 4.063 1.00 90.19 73 SER A CA 1
ATOM 565 C C . SER A 1 73 ? -5.335 7.487 3.230 1.00 90.19 73 SER A C 1
ATOM 567 O O . SER A 1 73 ? -6.441 7.558 3.759 1.00 90.19 73 SER A O 1
ATOM 569 N N . ASP A 1 74 ? -5.182 7.128 1.952 1.00 90.38 74 ASP A N 1
ATOM 570 C CA . ASP A 1 74 ? -6.296 6.761 1.069 1.00 90.38 74 ASP A CA 1
ATOM 571 C C . ASP A 1 74 ? -7.006 5.491 1.552 1.00 90.38 74 ASP A C 1
ATOM 573 O O . ASP A 1 74 ? -8.229 5.480 1.692 1.00 90.38 74 ASP A O 1
ATOM 577 N N . ILE A 1 75 ? -6.239 4.456 1.914 1.00 88.38 75 ILE A N 1
ATOM 578 C CA . ILE A 1 75 ? -6.788 3.209 2.461 1.00 88.38 75 ILE A CA 1
ATOM 579 C C . ILE A 1 75 ? -7.534 3.485 3.771 1.00 88.38 75 ILE A C 1
ATOM 581 O O . ILE A 1 75 ? -8.682 3.081 3.916 1.00 88.38 75 ILE A O 1
ATOM 585 N N . LEU A 1 76 ? -6.932 4.227 4.705 1.00 86.44 76 LEU A N 1
ATOM 586 C CA . LEU A 1 76 ? -7.575 4.584 5.974 1.00 86.44 76 LEU A CA 1
ATOM 587 C C . LEU A 1 76 ? -8.854 5.406 5.774 1.00 86.44 76 LEU A C 1
ATOM 589 O O . LEU A 1 76 ? -9.793 5.258 6.548 1.00 86.44 76 LEU A O 1
ATOM 593 N N . LYS A 1 77 ? -8.909 6.265 4.747 1.00 88.38 77 LYS A N 1
ATOM 594 C CA . LYS A 1 77 ? -10.129 7.004 4.385 1.00 88.38 77 LYS A CA 1
ATOM 595 C C . LYS A 1 77 ? -11.211 6.091 3.823 1.00 88.38 77 LYS A C 1
ATOM 597 O O . LYS A 1 77 ? -12.375 6.353 4.087 1.00 88.38 77 LYS A O 1
ATOM 602 N N . LYS A 1 78 ? -10.846 5.064 3.051 1.00 84.94 78 LYS A N 1
ATOM 603 C CA . LYS A 1 78 ? -11.795 4.075 2.515 1.00 84.94 78 LYS A CA 1
ATOM 604 C C . LYS A 1 78 ? -12.309 3.102 3.573 1.00 84.94 78 LYS A C 1
ATOM 606 O O . LYS A 1 78 ? -13.428 2.626 3.449 1.00 84.94 78 LYS A O 1
ATOM 611 N N . LEU A 1 79 ? -11.498 2.812 4.588 1.00 79.06 79 LEU A N 1
ATOM 612 C CA . LEU A 1 79 ? -11.865 1.966 5.727 1.00 79.06 79 LEU A CA 1
ATOM 613 C C . LEU A 1 79 ? -12.699 2.700 6.793 1.00 79.06 79 LEU A C 1
ATOM 615 O O . LEU A 1 79 ? -13.096 2.083 7.781 1.00 79.06 79 LEU A O 1
ATOM 619 N N . LYS A 1 80 ? -12.917 4.008 6.629 1.00 67.75 80 LYS A N 1
ATOM 620 C CA . LYS A 1 80 ? -13.661 4.870 7.551 1.00 67.75 80 LYS A CA 1
ATOM 621 C C . LYS A 1 80 ? -15.104 5.051 7.099 1.00 67.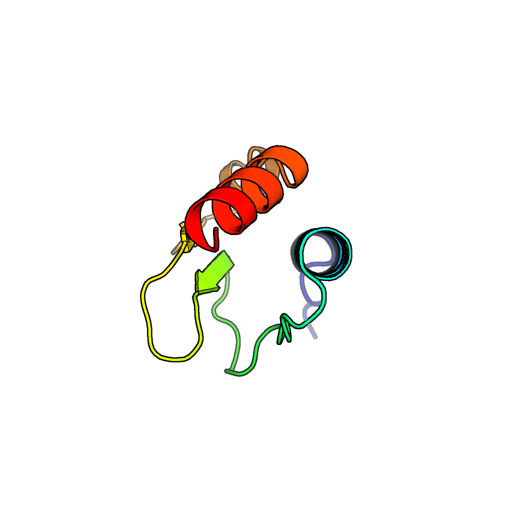75 80 LYS A C 1
ATOM 623 O O . LYS A 1 80 ? -15.970 5.074 8.000 1.00 67.75 80 LYS A O 1
#

Foldseek 3Di:
DPPDDVLLVVLLVLLQVLLCVLDPPDDDDDCPDDDDPQWDWDDDDVGDTLDTTPDQDPPNVVSVPDDSNVSSVSVSVVVD

Sequence (80 aa):
MKPECNSFKTRATQVKAGLEAGFSGIEVVLNPEKPRLGCFEIREDGGDAFFTLLDMKRPFKDLKAVNIDELVSDILKKLK

pLDDT: mean 80.57, std 9.68, range [39.31, 90.38]

InterPro domains:
  IPR052674 Selenoprotein SelWTH-like [PTHR33638] (4-80)

Organism: NCBI:txid152371

Secondary structure (DSSP, 8-state):
-PPP-HHHHHHHHHHHHHHHHHSTT----S-SSPPPTT-EEEE-TTS-EEEEE-SPPSS-HHHHH--HHHHHHHHHHHT-